Protein AF-A0A0I9W3D5-F1 (afdb_monomer_lite)

Sequence (114 aa):
MNGKLRLTAVLLGLVAPLLTSAGTLPLCAEDAAQKSAVESLLFEAVMLQELGDPPIEATCTFYANRAAFLASALKANRGDRWLAVNQFLNGHAVPNDPKTRRVRTFYESKTSDQ

Foldseek 3Di:
DDDDDDDDDPPPPPPDPPPDPQQADDPLLQVLLVVLVHDSLLSSLLQCLVQPRSGDDDDSVVSNVLNNQLSVLCVVVVNPSLQSSCCSVPVHHDPPDVSSVSSVVSSVVVVVVD

pLDDT: mean 84.47, std 19.33, range [38.66, 98.44]

Structure (mmCIF, N/CA/C/O backbone):
data_AF-A0A0I9W3D5-F1
#
_entry.id   AF-A0A0I9W3D5-F1
#
loop_
_atom_site.group_PDB
_atom_site.id
_atom_site.type_symbol
_atom_site.label_atom_id
_atom_site.label_alt_id
_atom_site.label_comp_id
_atom_site.label_asym_id
_atom_site.label_entity_id
_atom_site.label_seq_id
_atom_site.pdbx_PDB_ins_code
_atom_site.Cartn_x
_atom_site.Cartn_y
_atom_site.Cartn_z
_atom_site.occupancy
_atom_site.B_iso_or_equiv
_atom_site.auth_seq_id
_atom_site.auth_comp_id
_atom_site.auth_asym_id
_atom_site.auth_atom_id
_atom_site.pdbx_PDB_model_num
ATOM 1 N N . MET A 1 1 ? 16.421 -19.471 -58.556 1.00 39.56 1 MET A N 1
ATOM 2 C CA . MET A 1 1 ? 17.059 -18.190 -58.185 1.00 39.56 1 MET A CA 1
ATOM 3 C C . MET A 1 1 ? 15.968 -17.202 -57.810 1.00 39.56 1 MET A C 1
ATOM 5 O O . MET A 1 1 ? 15.019 -17.104 -58.571 1.00 39.56 1 MET A O 1
ATOM 9 N N . ASN A 1 2 ? 16.157 -16.498 -56.685 1.00 38.66 2 ASN A N 1
ATOM 10 C CA . ASN A 1 2 ? 15.487 -15.249 -56.269 1.00 38.66 2 ASN A CA 1
ATOM 11 C C . ASN A 1 2 ? 13.993 -15.366 -55.894 1.00 38.66 2 ASN A C 1
ATOM 13 O O . ASN A 1 2 ? 13.195 -15.868 -56.663 1.00 38.66 2 ASN A O 1
ATOM 17 N N . GLY A 1 3 ? 13.504 -14.915 -54.744 1.00 40.22 3 GLY A N 1
ATOM 18 C CA . GLY A 1 3 ? 14.103 -14.203 -53.622 1.00 40.22 3 GLY A CA 1
ATOM 19 C C . GLY A 1 3 ? 13.005 -14.012 -52.567 1.00 40.22 3 GLY A C 1
ATOM 20 O O . GLY A 1 3 ? 11.861 -13.716 -52.898 1.00 40.22 3 GLY A O 1
ATOM 21 N N . LYS A 1 4 ? 13.336 -14.260 -51.299 1.00 49.84 4 LYS A N 1
ATOM 22 C CA . LYS A 1 4 ? 12.441 -14.086 -50.148 1.00 49.84 4 LYS A CA 1
ATOM 23 C C . LYS A 1 4 ? 12.318 -12.588 -49.844 1.00 49.84 4 LYS A C 1
ATOM 25 O O . LYS A 1 4 ? 13.337 -11.977 -49.542 1.00 49.84 4 LYS A O 1
ATOM 30 N N . LEU A 1 5 ? 11.109 -12.023 -49.828 1.00 45.59 5 LEU A N 1
ATOM 31 C CA . LEU A 1 5 ? 10.845 -10.766 -49.117 1.00 45.59 5 LEU A CA 1
ATOM 32 C C . LEU A 1 5 ? 10.120 -11.088 -47.811 1.00 45.59 5 LEU A C 1
ATOM 34 O O . LEU A 1 5 ? 8.966 -11.508 -47.807 1.00 45.59 5 LEU A O 1
ATOM 38 N N . ARG A 1 6 ? 10.826 -10.913 -46.694 1.00 52.97 6 ARG A N 1
ATOM 39 C CA . ARG A 1 6 ? 10.223 -10.845 -45.364 1.00 52.97 6 ARG A CA 1
ATOM 40 C C . ARG A 1 6 ? 9.885 -9.383 -45.093 1.00 52.97 6 ARG A C 1
ATOM 42 O O . ARG A 1 6 ? 10.792 -8.565 -44.993 1.00 52.97 6 ARG A O 1
ATOM 49 N N . LEU A 1 7 ? 8.598 -9.066 -44.974 1.00 49.53 7 LEU A N 1
ATOM 50 C CA . LEU A 1 7 ? 8.144 -7.804 -44.395 1.00 49.53 7 LEU A CA 1
ATOM 51 C C . LEU A 1 7 ? 8.199 -7.941 -42.869 1.00 49.53 7 LEU A C 1
ATOM 53 O O . LEU A 1 7 ? 7.314 -8.526 -42.253 1.00 49.53 7 LEU A O 1
ATOM 57 N N . THR A 1 8 ? 9.259 -7.433 -42.252 1.00 57.50 8 THR A N 1
ATOM 58 C CA . THR A 1 8 ? 9.274 -7.143 -40.815 1.00 57.50 8 THR A CA 1
ATOM 59 C C . THR A 1 8 ? 8.665 -5.764 -40.607 1.00 57.50 8 THR A C 1
ATOM 61 O O . THR A 1 8 ? 9.328 -4.751 -40.819 1.00 57.50 8 THR A O 1
ATOM 64 N N . ALA A 1 9 ? 7.391 -5.725 -40.219 1.00 58.03 9 ALA A N 1
ATOM 65 C CA . ALA A 1 9 ? 6.762 -4.520 -39.701 1.00 58.03 9 ALA A CA 1
ATOM 66 C C . ALA A 1 9 ? 7.345 -4.232 -38.310 1.00 58.03 9 ALA A C 1
ATOM 68 O O . ALA A 1 9 ? 7.086 -4.960 -37.353 1.00 58.03 9 ALA A O 1
ATOM 69 N N . VAL A 1 10 ? 8.173 -3.194 -38.207 1.00 52.72 10 VAL A N 1
ATOM 70 C CA . VAL A 1 10 ? 8.632 -2.664 -36.921 1.00 52.72 10 VAL A CA 1
ATOM 71 C C . VAL A 1 10 ? 7.495 -1.813 -36.360 1.00 52.72 10 VAL A C 1
ATOM 73 O O . VAL A 1 10 ? 7.276 -0.686 -36.797 1.00 52.72 10 VAL A O 1
ATOM 76 N N . LEU A 1 11 ? 6.744 -2.374 -35.412 1.00 52.50 11 LEU A N 1
ATOM 77 C CA . LEU A 1 11 ? 5.858 -1.615 -34.533 1.00 52.50 11 LEU A CA 1
ATOM 78 C C . LEU A 1 11 ? 6.737 -0.727 -33.644 1.00 52.50 11 LEU A C 1
ATOM 80 O O . LEU A 1 11 ? 7.240 -1.159 -32.609 1.00 52.50 11 LEU A O 1
ATOM 84 N N . LEU A 1 12 ? 6.950 0.515 -34.080 1.00 49.25 12 LEU A N 1
ATOM 85 C CA . LEU A 1 12 ? 7.452 1.594 -33.236 1.00 49.25 12 LEU A CA 1
ATOM 86 C C . LEU A 1 12 ? 6.381 1.900 -32.185 1.00 49.25 12 LEU A C 1
ATOM 88 O O . LEU A 1 12 ? 5.503 2.737 -32.382 1.00 49.25 12 LEU A O 1
ATOM 92 N N . GLY A 1 13 ? 6.439 1.167 -31.073 1.00 48.56 13 GLY A N 1
ATOM 93 C CA . GLY A 1 13 ? 5.751 1.514 -29.841 1.00 48.56 13 GLY A CA 1
ATOM 94 C C . GLY A 1 13 ? 6.337 2.812 -29.300 1.00 48.56 13 GLY A C 1
ATOM 95 O O . GLY A 1 13 ? 7.285 2.793 -28.521 1.00 48.56 13 GLY A O 1
ATOM 96 N N . LEU A 1 14 ? 5.786 3.942 -29.740 1.00 47.75 14 LEU A N 1
ATOM 97 C CA . LEU A 1 14 ? 5.936 5.219 -29.056 1.00 47.75 14 LEU A CA 1
ATOM 98 C C . LEU A 1 14 ? 5.202 5.102 -27.718 1.00 47.75 14 LEU A C 1
ATOM 100 O O . LEU A 1 14 ? 4.011 5.381 -27.604 1.00 47.75 14 LEU A O 1
ATOM 104 N N . VAL A 1 15 ? 5.932 4.638 -26.708 1.00 54.75 15 VAL A N 1
ATOM 105 C CA . VAL A 1 15 ? 5.615 4.890 -25.306 1.00 54.75 15 VAL A CA 1
ATOM 106 C C . VAL A 1 15 ? 5.668 6.402 -25.111 1.00 54.75 15 VAL A C 1
ATOM 108 O O . VAL A 1 15 ? 6.736 6.992 -24.969 1.00 54.75 15 VAL A O 1
ATOM 111 N N . ALA A 1 16 ? 4.509 7.050 -25.208 1.00 54.88 16 ALA A N 1
ATOM 112 C CA . ALA A 1 16 ? 4.380 8.440 -24.816 1.00 54.88 16 ALA A CA 1
ATOM 113 C C . ALA A 1 16 ? 4.809 8.550 -23.343 1.00 54.88 16 ALA A C 1
ATOM 115 O O . ALA A 1 16 ? 4.313 7.769 -22.522 1.00 54.88 16 ALA A O 1
ATOM 116 N N . PRO A 1 17 ? 5.706 9.480 -22.979 1.00 45.19 17 PRO A N 1
ATOM 117 C CA . PRO A 1 17 ? 5.949 9.766 -21.582 1.00 45.19 17 PRO A CA 1
ATOM 118 C C . PRO A 1 17 ? 4.687 10.458 -21.074 1.00 45.19 17 PRO A C 1
ATOM 120 O O . PRO A 1 17 ? 4.452 11.639 -21.333 1.00 45.19 17 PRO A O 1
ATOM 123 N N . LEU A 1 18 ? 3.822 9.695 -20.407 1.00 52.59 18 LEU A N 1
ATOM 124 C CA . LEU A 1 18 ? 2.785 10.266 -19.565 1.00 52.59 18 LEU A CA 1
ATOM 125 C C . LEU A 1 18 ? 3.519 10.987 -18.436 1.00 52.59 18 LEU A C 1
ATOM 127 O O . LEU A 1 18 ? 3.890 10.384 -17.433 1.00 52.59 18 LEU A O 1
ATOM 131 N N . LEU A 1 19 ? 3.751 12.283 -18.636 1.00 46.00 19 LEU A N 1
ATOM 132 C CA . LEU A 1 19 ? 3.993 13.238 -17.566 1.00 46.00 19 LEU A CA 1
ATOM 133 C C . LEU A 1 19 ? 2.726 13.252 -16.703 1.00 46.00 19 LEU A C 1
ATOM 135 O O . LEU A 1 19 ? 1.851 14.101 -16.868 1.00 46.00 19 LEU A O 1
ATOM 139 N N . THR A 1 20 ? 2.585 12.243 -15.843 1.00 46.31 20 THR A N 1
ATOM 140 C CA . THR A 1 20 ? 1.611 12.276 -14.761 1.00 46.31 20 THR A CA 1
ATOM 141 C C . THR A 1 20 ? 2.016 13.420 -13.845 1.00 46.31 20 THR A C 1
ATOM 143 O O . THR A 1 20 ? 3.195 13.592 -13.522 1.00 46.31 20 THR A O 1
ATOM 146 N N . SER A 1 21 ? 1.044 14.267 -13.514 1.00 40.75 21 SER A N 1
ATOM 147 C CA . SER A 1 21 ? 1.236 15.349 -12.561 1.00 40.75 21 SER A CA 1
ATOM 148 C C . SER A 1 21 ? 1.888 14.778 -11.301 1.00 40.75 21 SER A C 1
ATOM 150 O O . SER A 1 21 ? 1.562 13.663 -10.893 1.00 40.75 21 SER A O 1
ATOM 152 N N . ALA A 1 22 ? 2.831 15.513 -10.715 1.00 46.59 22 ALA A N 1
ATOM 153 C CA . ALA A 1 22 ? 3.741 15.045 -9.668 1.00 46.59 22 ALA A CA 1
ATOM 154 C C . ALA A 1 22 ? 3.075 14.664 -8.323 1.00 46.59 22 ALA A C 1
ATOM 156 O O . ALA A 1 22 ? 3.734 14.678 -7.293 1.00 46.59 22 ALA A O 1
ATOM 157 N N . GLY A 1 23 ? 1.787 14.328 -8.310 1.00 57.16 23 GLY A N 1
ATOM 158 C CA . GLY A 1 23 ? 1.061 13.875 -7.130 1.00 57.16 23 GLY A CA 1
ATOM 159 C C . GLY A 1 23 ? 0.038 12.774 -7.388 1.00 57.16 23 GLY A C 1
ATOM 160 O O . GLY A 1 23 ? -0.693 12.473 -6.459 1.00 57.16 23 GLY A O 1
ATOM 1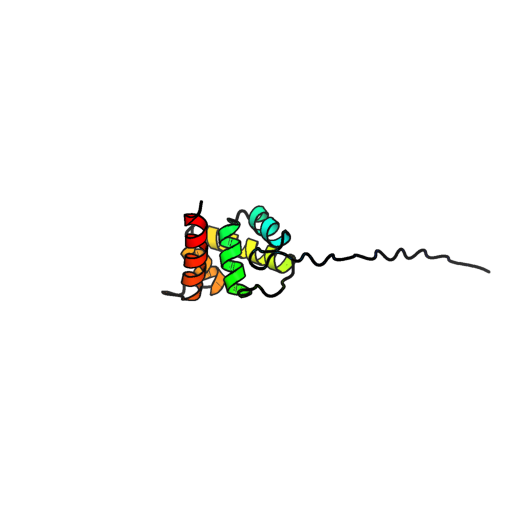61 N N . THR A 1 24 ? -0.033 12.195 -8.594 1.00 72.00 24 THR A N 1
ATOM 162 C CA . THR A 1 24 ? -0.992 11.129 -8.936 1.00 72.00 24 THR A CA 1
ATOM 163 C C . THR A 1 24 ? -0.286 9.940 -9.580 1.00 72.00 24 THR A C 1
ATOM 165 O O . THR A 1 24 ? 0.561 10.104 -10.466 1.00 72.00 24 THR A O 1
ATOM 168 N N . LEU A 1 25 ? -0.627 8.727 -9.143 1.00 84.44 25 LEU A N 1
ATOM 169 C CA . LEU A 1 25 ? -0.113 7.494 -9.744 1.00 84.44 25 LEU A CA 1
ATOM 170 C C . LEU A 1 25 ? -0.501 7.377 -11.235 1.00 84.44 25 LEU A C 1
ATOM 172 O O . LEU A 1 25 ? -1.490 7.964 -11.665 1.00 84.44 25 LEU A O 1
ATOM 176 N N . PRO A 1 26 ? 0.249 6.613 -12.054 1.00 91.44 26 PRO A N 1
ATOM 177 C CA . PRO A 1 26 ? -0.133 6.377 -13.445 1.00 91.44 26 PRO A CA 1
ATOM 178 C C . PRO A 1 26 ? -1.446 5.582 -13.549 1.00 91.44 26 PRO A C 1
ATOM 180 O O . PRO A 1 26 ? -1.745 4.759 -12.686 1.00 91.44 26 PRO A O 1
ATOM 183 N N . LEU A 1 27 ? -2.169 5.723 -14.669 1.00 92.38 27 LEU A N 1
ATOM 184 C CA . LEU A 1 27 ? -3.455 5.043 -14.925 1.00 92.38 27 LEU A CA 1
ATOM 185 C C . LEU A 1 27 ? -3.427 3.529 -14.667 1.00 92.38 27 LEU A C 1
ATOM 187 O O . LEU A 1 27 ? -4.387 2.963 -14.158 1.00 92.38 27 LEU A O 1
ATOM 191 N N . CYS A 1 28 ? -2.320 2.846 -14.977 1.00 94.31 28 CYS A N 1
ATOM 192 C CA . CYS A 1 28 ? -2.255 1.405 -14.737 1.00 94.31 28 CYS A CA 1
ATOM 193 C C . CYS A 1 28 ? -2.217 1.026 -13.246 1.00 94.31 28 CYS A C 1
ATOM 195 O O . CYS A 1 28 ? -2.544 -0.110 -12.902 1.00 94.31 28 CYS A O 1
ATOM 197 N N . ALA A 1 29 ? -1.850 1.955 -12.361 1.00 95.38 29 ALA A N 1
ATOM 198 C CA . ALA A 1 29 ? -1.967 1.780 -10.921 1.00 95.38 29 ALA A CA 1
ATOM 199 C C . ALA A 1 29 ? -3.415 1.948 -10.440 1.00 95.38 29 ALA A C 1
AT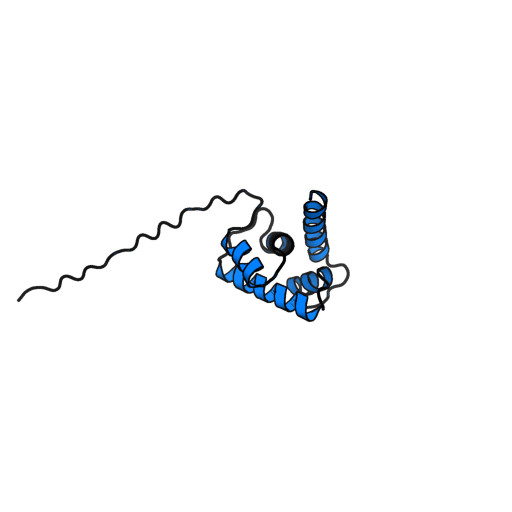OM 201 O O . ALA A 1 29 ? -3.870 1.164 -9.608 1.00 95.38 29 ALA A O 1
ATOM 202 N N . GLU A 1 30 ? -4.153 2.909 -11.001 1.00 94.12 30 GLU A N 1
ATOM 203 C CA . GLU A 1 30 ? -5.589 3.082 -10.742 1.00 94.12 30 GLU A CA 1
ATOM 204 C C . GLU A 1 30 ? -6.376 1.844 -11.193 1.00 94.12 30 GLU A C 1
ATOM 206 O O . GLU A 1 30 ? -7.124 1.257 -10.409 1.00 94.12 30 GLU A O 1
ATOM 211 N N . ASP A 1 31 ? -6.113 1.366 -12.414 1.00 97.06 31 ASP A N 1
ATOM 212 C CA . ASP A 1 31 ? -6.681 0.123 -12.944 1.00 97.06 31 ASP A CA 1
ATOM 213 C C . ASP A 1 31 ? -6.374 -1.077 -12.042 1.00 97.06 31 ASP A C 1
ATOM 215 O O . ASP A 1 31 ? -7.218 -1.954 -11.848 1.00 97.06 31 ASP A O 1
ATOM 219 N N . ALA A 1 32 ? -5.147 -1.159 -11.517 1.00 97.94 32 ALA A N 1
ATOM 220 C CA . ALA A 1 32 ? -4.731 -2.241 -10.633 1.00 97.94 32 ALA A CA 1
ATOM 221 C C . ALA A 1 32 ? -5.501 -2.217 -9.306 1.00 97.94 32 ALA A C 1
ATOM 223 O O . ALA A 1 32 ? -5.969 -3.273 -8.863 1.00 97.94 32 ALA A O 1
ATOM 224 N N . ALA A 1 33 ? -5.665 -1.036 -8.701 1.00 97.75 33 ALA A N 1
ATOM 225 C CA . ALA A 1 33 ? -6.463 -0.854 -7.492 1.00 97.75 33 ALA A CA 1
ATOM 226 C C . ALA A 1 33 ? -7.916 -1.280 -7.734 1.00 97.75 33 ALA A C 1
ATOM 228 O O . ALA A 1 33 ? -8.431 -2.143 -7.021 1.00 97.75 33 ALA A O 1
ATOM 229 N N . GLN A 1 34 ? -8.533 -0.775 -8.808 1.00 97.50 34 GLN A N 1
ATOM 230 C CA . GLN A 1 34 ? -9.915 -1.091 -9.162 1.00 97.50 34 GLN A CA 1
ATOM 231 C C . GLN A 1 34 ? -10.119 -2.591 -9.417 1.00 97.50 34 GLN A C 1
ATOM 233 O O . GLN A 1 34 ? -11.023 -3.197 -8.840 1.00 97.50 34 GLN A O 1
ATOM 238 N N . LYS A 1 35 ? -9.264 -3.221 -10.236 1.00 98.06 35 LYS A N 1
ATOM 239 C CA . LYS A 1 35 ? -9.336 -4.666 -10.536 1.00 98.06 35 LYS A CA 1
ATOM 240 C C . LYS A 1 35 ? -9.149 -5.537 -9.296 1.00 98.06 35 LYS A C 1
ATOM 242 O O . LYS A 1 35 ? -9.687 -6.640 -9.245 1.00 98.06 35 LYS A O 1
ATOM 247 N N . SER A 1 36 ? -8.405 -5.044 -8.308 1.00 98.19 36 SER A N 1
ATOM 248 C CA . SER A 1 36 ? -8.169 -5.738 -7.038 1.00 98.19 36 SER A CA 1
ATOM 249 C C . SER A 1 36 ? -9.192 -5.377 -5.954 1.00 98.19 36 SER A C 1
ATOM 251 O O . SER A 1 36 ? -9.054 -5.846 -4.827 1.00 98.19 36 SER A O 1
ATOM 253 N N . ALA A 1 37 ? -10.204 -4.560 -6.276 1.00 96.81 37 ALA A N 1
ATOM 254 C CA . ALA A 1 37 ? -11.188 -4.025 -5.333 1.00 96.81 37 ALA A CA 1
ATOM 255 C C . ALA A 1 37 ? -10.550 -3.314 -4.118 1.00 96.81 37 ALA A C 1
ATOM 257 O O . ALA A 1 37 ? -11.032 -3.424 -2.990 1.00 96.81 37 ALA A O 1
ATOM 258 N N . VAL A 1 38 ? -9.452 -2.594 -4.351 1.00 97.56 38 VAL A N 1
ATOM 259 C CA . VAL A 1 38 ? -8.779 -1.742 -3.365 1.00 97.56 38 VAL A CA 1
ATOM 260 C C . VAL A 1 38 ? -9.189 -0.293 -3.608 1.00 97.56 38 VAL A C 1
ATOM 262 O O . VAL A 1 38 ? -9.241 0.156 -4.750 1.00 97.56 38 VAL A O 1
ATOM 265 N N . GLU A 1 39 ? -9.456 0.453 -2.537 1.00 95.88 39 GLU A N 1
ATOM 266 C CA . GLU A 1 39 ? -9.729 1.892 -2.612 1.00 95.88 39 GLU A CA 1
ATOM 267 C C . GLU A 1 39 ? -8.547 2.626 -3.263 1.00 95.88 39 GLU A C 1
ATOM 269 O O . GLU A 1 39 ? -7.421 2.550 -2.764 1.00 95.88 39 GLU A O 1
ATOM 274 N N . SER A 1 40 ? -8.797 3.359 -4.354 1.00 94.38 40 SER A N 1
ATOM 275 C CA . SER A 1 40 ? -7.740 4.024 -5.129 1.00 94.38 40 SER A CA 1
ATOM 276 C C . SER A 1 40 ? -6.887 4.954 -4.269 1.00 94.38 40 SER A C 1
ATOM 278 O O . SER A 1 40 ? -5.664 4.895 -4.340 1.00 94.38 40 SER A O 1
ATOM 280 N N . LEU A 1 41 ? -7.518 5.731 -3.382 1.00 94.69 41 LEU A N 1
ATOM 281 C CA . LEU A 1 41 ? -6.813 6.648 -2.486 1.00 94.69 41 LEU A CA 1
ATOM 282 C C . LEU A 1 41 ? -5.934 5.918 -1.456 1.00 94.69 41 LEU A C 1
ATOM 284 O O . LEU A 1 41 ? -4.844 6.377 -1.119 1.00 94.69 41 LEU A O 1
ATOM 288 N N . LEU A 1 42 ? -6.378 4.758 -0.957 1.00 96.81 42 LEU A N 1
ATOM 289 C CA . LEU A 1 42 ? -5.561 3.943 -0.055 1.00 96.81 42 LEU A CA 1
ATOM 290 C C . LEU A 1 42 ? -4.360 3.371 -0.808 1.00 96.81 42 LEU A C 1
ATOM 292 O O . LEU A 1 42 ? -3.247 3.375 -0.285 1.00 96.81 42 LEU A O 1
ATOM 296 N N . PHE A 1 43 ? -4.580 2.895 -2.034 1.00 96.94 43 PHE A N 1
ATOM 297 C CA . PHE A 1 43 ? -3.505 2.372 -2.864 1.00 96.94 43 PHE A CA 1
ATOM 298 C C . PHE A 1 43 ? -2.476 3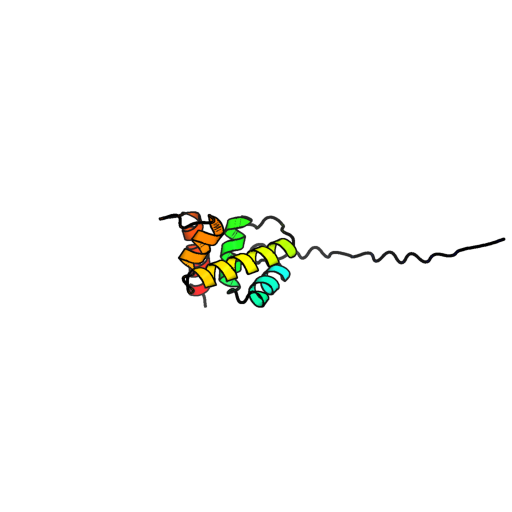.455 -3.203 1.00 96.94 43 PHE A C 1
ATOM 300 O O . PHE A 1 43 ? -1.278 3.217 -3.067 1.00 96.94 43 PHE A O 1
ATOM 307 N N . GLU A 1 44 ? -2.930 4.661 -3.539 1.00 94.75 44 GLU A N 1
ATOM 308 C CA . GLU A 1 44 ? -2.083 5.835 -3.744 1.00 94.75 44 GLU A CA 1
ATOM 309 C C . GLU A 1 44 ? -1.211 6.151 -2.527 1.00 94.75 44 GLU A C 1
ATOM 311 O O . GLU A 1 44 ? 0.015 6.198 -2.644 1.00 94.75 44 GLU A O 1
ATOM 316 N N . ALA A 1 45 ? -1.820 6.266 -1.344 1.00 95.50 45 ALA A N 1
ATOM 317 C CA . ALA A 1 45 ? -1.106 6.534 -0.099 1.00 95.50 45 ALA A CA 1
ATOM 318 C C . ALA A 1 45 ? -0.006 5.492 0.179 1.00 95.50 45 ALA A C 1
ATOM 320 O O . ALA A 1 45 ? 1.101 5.822 0.614 1.00 95.50 45 ALA A O 1
ATOM 321 N N . VAL A 1 46 ? -0.305 4.218 -0.084 1.00 96.88 46 VAL A N 1
ATOM 322 C CA . VAL A 1 46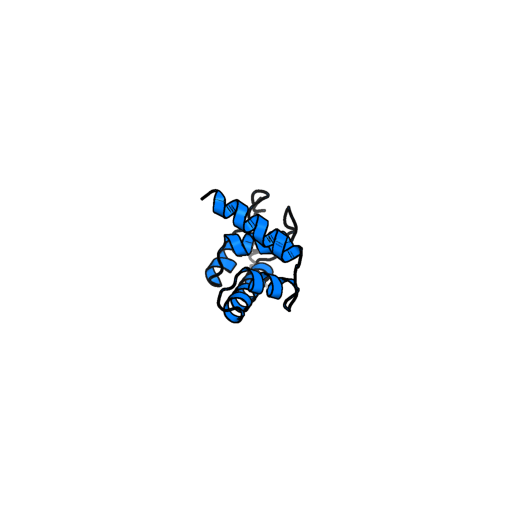 ? 0.637 3.111 0.093 1.00 96.88 46 VAL A CA 1
ATOM 323 C C . VAL A 1 46 ? 1.775 3.178 -0.928 1.00 96.88 46 VAL A C 1
ATOM 325 O O . VAL A 1 46 ? 2.934 3.018 -0.549 1.00 96.88 46 VAL A O 1
ATOM 328 N N . MET A 1 47 ? 1.482 3.445 -2.201 1.00 96.44 47 MET A N 1
ATOM 329 C CA . MET A 1 47 ? 2.512 3.540 -3.239 1.00 96.44 47 MET A CA 1
ATOM 330 C C . MET A 1 47 ? 3.427 4.745 -3.042 1.00 96.44 47 MET A C 1
ATOM 332 O O . MET A 1 47 ? 4.626 4.600 -3.245 1.00 96.44 47 MET A O 1
ATOM 336 N N . LEU A 1 48 ? 2.920 5.884 -2.568 1.00 93.75 48 LEU A N 1
ATOM 337 C CA . LEU A 1 48 ? 3.766 7.021 -2.182 1.00 93.75 48 LEU A CA 1
ATOM 338 C C . LEU A 1 48 ? 4.732 6.649 -1.048 1.00 93.75 48 LEU A C 1
ATOM 340 O O . LEU A 1 48 ? 5.900 7.028 -1.059 1.00 93.75 48 LEU A O 1
ATOM 344 N N . GLN A 1 49 ? 4.293 5.838 -0.082 1.00 95.31 49 GLN A N 1
ATOM 345 C CA . GLN A 1 49 ? 5.190 5.347 0.967 1.00 95.31 49 GLN A CA 1
ATOM 346 C C . GLN A 1 49 ? 6.249 4.363 0.435 1.00 95.31 49 GLN A C 1
ATOM 348 O O . GLN A 1 49 ? 7.349 4.310 0.989 1.00 95.31 49 GLN A O 1
ATOM 353 N N . GLU A 1 50 ? 5.946 3.567 -0.589 1.00 94.81 50 GLU A N 1
ATOM 354 C CA . GLU A 1 50 ? 6.897 2.593 -1.144 1.00 94.81 50 GLU A CA 1
ATOM 355 C C . GLU A 1 50 ? 7.852 3.174 -2.183 1.00 94.81 50 GLU A C 1
ATOM 357 O O . GLU A 1 50 ? 9.017 2.784 -2.226 1.00 94.81 50 GLU A O 1
ATOM 362 N N . LEU A 1 51 ? 7.357 4.088 -3.013 1.00 94.19 51 LEU A N 1
ATOM 363 C CA . LEU A 1 51 ? 8.076 4.665 -4.145 1.00 94.19 51 LEU A CA 1
ATOM 364 C C . LEU A 1 51 ? 8.673 6.040 -3.821 1.00 94.19 51 LEU A C 1
ATOM 366 O O . LEU A 1 51 ? 9.508 6.525 -4.578 1.00 94.19 51 LEU A O 1
ATOM 370 N N . GLY A 1 52 ? 8.284 6.649 -2.700 1.00 88.62 52 GLY A N 1
ATOM 371 C CA . GLY A 1 52 ? 8.679 8.002 -2.322 1.00 88.62 52 GLY A CA 1
ATOM 372 C C . GLY A 1 52 ? 7.717 9.074 -2.835 1.00 88.62 52 GLY A C 1
ATOM 373 O O . GLY A 1 52 ? 6.726 8.787 -3.505 1.00 88.62 52 GLY A O 1
ATOM 374 N N . ASP A 1 53 ? 8.035 10.320 -2.488 1.00 79.19 53 ASP A N 1
ATOM 375 C CA . ASP A 1 53 ? 7.335 11.526 -2.933 1.00 79.19 53 ASP A CA 1
ATOM 376 C C . ASP A 1 53 ? 8.380 12.540 -3.461 1.00 79.19 53 ASP A C 1
ATOM 378 O O . ASP A 1 53 ? 9.164 13.065 -2.660 1.00 79.19 53 ASP A O 1
ATOM 382 N N . PRO A 1 54 ? 8.477 12.759 -4.790 1.00 79.19 54 PRO A N 1
ATOM 383 C CA . PRO A 1 54 ? 7.649 12.143 -5.831 1.00 79.19 54 PRO A CA 1
ATOM 384 C C . PRO A 1 54 ? 7.949 10.637 -6.011 1.00 79.19 54 PRO A C 1
ATOM 386 O O . PRO A 1 54 ? 9.074 10.205 -5.738 1.00 79.19 54 PRO A O 1
ATOM 389 N N . PRO A 1 55 ? 6.984 9.830 -6.496 1.00 83.44 55 PRO A N 1
ATOM 390 C CA . PRO A 1 55 ? 7.191 8.402 -6.737 1.00 83.44 55 PRO A CA 1
ATOM 391 C C . PRO A 1 55 ? 8.313 8.129 -7.743 1.00 83.44 55 PRO A C 1
ATOM 393 O O . PRO A 1 55 ? 8.319 8.695 -8.837 1.00 83.44 55 PRO A O 1
ATOM 396 N N . ILE A 1 56 ? 9.211 7.191 -7.427 1.00 87.12 56 ILE A N 1
ATOM 397 C CA . ILE A 1 56 ? 10.080 6.586 -8.444 1.00 87.12 56 ILE A CA 1
ATOM 398 C C . ILE A 1 56 ? 9.250 5.781 -9.453 1.00 87.12 56 ILE A C 1
ATOM 400 O O . ILE A 1 56 ? 8.206 5.216 -9.116 1.00 87.12 56 ILE A O 1
ATOM 404 N N . GLU A 1 57 ? 9.733 5.698 -10.692 1.00 85.69 57 GLU A N 1
ATOM 405 C CA . GLU A 1 57 ? 9.056 4.942 -11.745 1.00 85.69 57 GLU A CA 1
ATOM 406 C C . GLU A 1 57 ? 8.943 3.449 -11.398 1.00 85.69 57 GLU A C 1
ATOM 408 O O . GLU A 1 57 ? 9.906 2.803 -10.977 1.00 85.69 57 GLU A O 1
ATOM 413 N N . ALA A 1 58 ? 7.758 2.883 -11.633 1.00 92.38 58 ALA A N 1
ATOM 414 C CA . ALA A 1 58 ? 7.476 1.465 -11.467 1.00 92.38 58 ALA A CA 1
ATOM 415 C C . ALA A 1 58 ? 6.663 0.924 -12.652 1.00 92.38 58 ALA A C 1
ATOM 417 O O . ALA A 1 58 ? 5.923 1.644 -13.321 1.00 92.38 58 ALA A O 1
ATOM 418 N N . THR A 1 59 ? 6.798 -0.375 -12.927 1.00 95.88 59 THR A N 1
ATOM 419 C CA . THR A 1 59 ? 6.085 -1.023 -14.040 1.00 95.88 59 THR A CA 1
ATOM 420 C C . THR A 1 59 ? 4.612 -1.273 -13.703 1.00 95.88 59 THR A C 1
ATOM 422 O O . THR A 1 59 ? 4.246 -1.454 -12.545 1.00 95.88 59 THR A O 1
ATOM 425 N N . CYS A 1 60 ? 3.744 -1.405 -14.709 1.00 95.50 60 CYS A N 1
ATOM 426 C CA . CYS A 1 60 ? 2.343 -1.773 -14.462 1.00 95.50 60 CYS A CA 1
ATOM 427 C C . CYS A 1 60 ? 2.190 -3.150 -13.789 1.00 95.50 60 CYS A C 1
ATOM 429 O O . CYS A 1 60 ? 1.290 -3.346 -12.975 1.00 95.50 60 CYS A O 1
ATOM 431 N N . THR A 1 61 ? 3.112 -4.083 -14.053 1.00 97.81 61 THR A N 1
ATOM 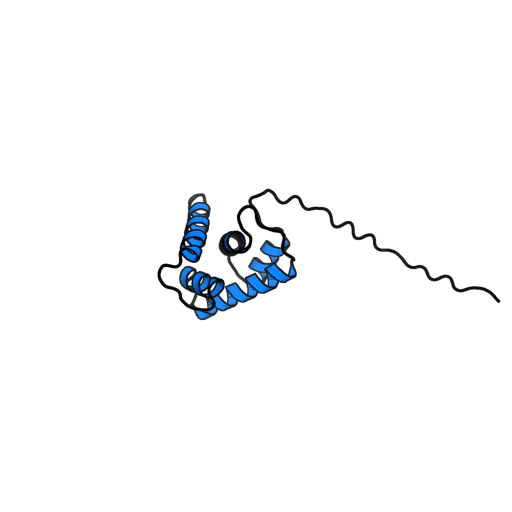432 C CA . THR A 1 61 ? 3.176 -5.370 -13.343 1.00 97.81 61 THR A CA 1
ATOM 433 C C . THR A 1 61 ? 3.466 -5.184 -11.854 1.00 97.81 61 THR A C 1
ATOM 435 O O . THR A 1 61 ? 2.896 -5.898 -11.031 1.00 97.81 61 THR A O 1
ATOM 438 N N . PHE A 1 62 ? 4.312 -4.215 -11.487 1.00 97.44 62 PHE A N 1
ATOM 439 C CA . PHE A 1 62 ? 4.542 -3.874 -10.084 1.00 97.44 62 PHE A CA 1
ATOM 440 C C . PHE A 1 62 ? 3.233 -3.442 -9.418 1.00 97.44 62 PHE A C 1
ATOM 442 O O . PHE A 1 62 ? 2.829 -4.068 -8.440 1.00 97.44 62 PHE A O 1
ATOM 449 N N . TYR A 1 63 ? 2.519 -2.464 -9.983 1.00 97.62 63 TYR A N 1
ATOM 450 C CA . TYR A 1 63 ? 1.257 -1.997 -9.403 1.00 97.62 63 TYR A CA 1
ATOM 451 C C . TYR A 1 63 ? 0.201 -3.103 -9.303 1.00 97.62 63 TYR A C 1
ATOM 453 O O . TYR A 1 63 ? -0.427 -3.243 -8.257 1.00 97.62 63 TYR A O 1
ATOM 461 N N . ALA A 1 64 ? 0.054 -3.943 -10.333 1.00 98.31 64 ALA A N 1
ATOM 462 C CA . ALA A 1 64 ? -0.860 -5.087 -10.303 1.00 98.31 64 ALA A CA 1
ATOM 463 C C . ALA A 1 64 ? -0.552 -6.044 -9.138 1.00 98.31 64 ALA A C 1
ATOM 465 O O . ALA A 1 64 ? -1.448 -6.415 -8.378 1.00 98.31 64 ALA A O 1
ATOM 466 N N . ASN A 1 65 ? 0.724 -6.393 -8.952 1.00 98.31 65 ASN A N 1
ATOM 467 C CA . ASN A 1 65 ? 1.151 -7.274 -7.867 1.00 98.31 65 ASN A CA 1
ATOM 468 C C . ASN A 1 65 ? 0.934 -6.635 -6.490 1.00 98.31 65 ASN A C 1
ATOM 470 O O . ASN A 1 65 ? 0.460 -7.302 -5.569 1.00 98.31 65 ASN A O 1
ATOM 474 N N . ARG A 1 66 ? 1.261 -5.345 -6.334 1.00 98.06 66 ARG A N 1
ATOM 475 C CA . ARG A 1 66 ? 1.064 -4.630 -5.065 1.00 98.06 66 ARG A CA 1
ATOM 476 C C . ARG A 1 66 ? -0.422 -4.480 -4.730 1.00 98.06 66 ARG A C 1
ATOM 478 O O . ARG A 1 66 ? -0.792 -4.714 -3.584 1.00 98.06 66 ARG A O 1
ATOM 485 N N . ALA A 1 67 ? -1.281 -4.172 -5.701 1.00 98.44 67 ALA A N 1
ATOM 486 C CA . ALA A 1 67 ? -2.724 -4.074 -5.480 1.00 98.44 67 ALA A CA 1
ATOM 487 C C . ALA A 1 67 ? -3.320 -5.421 -5.039 1.00 98.44 67 ALA A C 1
ATOM 489 O O . ALA A 1 67 ? -4.046 -5.477 -4.047 1.00 98.44 67 ALA A O 1
ATOM 490 N N . ALA A 1 68 ? -2.933 -6.521 -5.695 1.00 98.38 68 ALA A N 1
ATOM 491 C CA . ALA A 1 68 ? -3.347 -7.866 -5.300 1.00 98.38 68 ALA A CA 1
ATOM 492 C C . ALA A 1 68 ? -2.862 -8.233 -3.885 1.00 98.38 68 ALA A C 1
ATOM 494 O O . ALA A 1 68 ? -3.607 -8.821 -3.095 1.00 98.38 68 ALA A O 1
ATOM 495 N N . PHE A 1 69 ? -1.628 -7.857 -3.534 1.00 98.12 69 PHE A N 1
ATOM 496 C CA . PHE A 1 69 ? -1.082 -8.104 -2.202 1.00 98.12 69 PHE A CA 1
ATOM 497 C C . PHE A 1 69 ? -1.817 -7.300 -1.120 1.00 98.12 69 PHE A C 1
ATOM 499 O O . PHE A 1 69 ? -2.188 -7.861 -0.087 1.00 98.12 69 PHE A O 1
ATOM 506 N N . LEU A 1 70 ? -2.111 -6.020 -1.373 1.00 98.38 70 LEU A N 1
ATOM 507 C CA . LEU A 1 70 ? -2.883 -5.185 -0.451 1.00 98.38 70 LEU A CA 1
ATOM 508 C C . LEU A 1 70 ? -4.323 -5.694 -0.290 1.00 98.38 70 LEU A C 1
ATOM 510 O O . LEU A 1 70 ? -4.811 -5.776 0.835 1.00 98.38 70 LEU A O 1
ATOM 514 N N . ALA A 1 71 ? -4.977 -6.121 -1.374 1.00 98.25 71 ALA A N 1
ATOM 515 C CA . ALA A 1 71 ? -6.299 -6.748 -1.316 1.00 98.25 71 ALA A CA 1
ATOM 516 C C . ALA A 1 71 ? -6.297 -8.012 -0.438 1.00 98.25 71 ALA A C 1
ATOM 518 O O . ALA A 1 71 ? -7.181 -8.206 0.401 1.00 98.25 71 ALA A O 1
ATOM 519 N N . SER A 1 72 ? -5.270 -8.856 -0.579 1.00 97.50 72 SER A N 1
ATOM 520 C CA . SER A 1 72 ? -5.096 -10.037 0.271 1.00 97.50 72 SER A CA 1
ATOM 521 C C . SER A 1 72 ? -4.894 -9.660 1.742 1.00 97.50 72 SER A C 1
ATOM 523 O O . SER A 1 72 ? -5.488 -10.290 2.619 1.00 97.50 72 SER A O 1
ATOM 525 N N . ALA A 1 73 ? -4.096 -8.626 2.028 1.00 97.38 73 ALA A N 1
ATOM 526 C CA . ALA A 1 73 ? -3.887 -8.134 3.388 1.00 97.38 73 ALA A CA 1
ATOM 527 C C . ALA A 1 73 ? -5.185 -7.574 3.997 1.00 97.38 73 ALA A C 1
ATOM 529 O O . ALA A 1 73 ? -5.515 -7.897 5.137 1.00 97.38 73 ALA A O 1
ATOM 530 N N . LEU A 1 74 ? -5.969 -6.807 3.235 1.00 98.00 74 LEU A N 1
ATOM 531 C CA . LEU A 1 74 ? -7.277 -6.299 3.668 1.00 98.00 74 LEU A CA 1
ATOM 532 C C . LEU A 1 74 ? -8.228 -7.445 4.016 1.00 98.00 74 LEU A C 1
ATOM 534 O O . LEU A 1 74 ? -8.853 -7.436 5.077 1.00 98.00 74 LEU A O 1
ATOM 538 N N . LYS A 1 75 ? -8.286 -8.475 3.167 1.00 97.12 75 LYS A N 1
ATOM 539 C CA . LYS A 1 75 ? -9.098 -9.670 3.420 1.00 97.12 75 LYS A CA 1
ATOM 540 C C . LYS A 1 75 ? -8.650 -10.412 4.682 1.00 97.12 75 LYS A C 1
ATOM 542 O O . LYS A 1 75 ? -9.494 -10.772 5.502 1.00 97.12 75 LYS A O 1
ATOM 547 N N . ALA A 1 76 ? -7.345 -10.625 4.857 1.00 95.88 76 ALA A N 1
ATOM 548 C CA . ALA A 1 76 ? -6.790 -11.311 6.027 1.00 95.88 76 ALA A CA 1
ATOM 549 C C . ALA A 1 76 ? -7.090 -10.567 7.340 1.00 95.88 76 ALA A C 1
ATOM 551 O O . ALA A 1 76 ? -7.361 -11.197 8.360 1.00 95.88 76 ALA A O 1
ATOM 552 N N . ASN A 1 77 ? -7.123 -9.235 7.289 1.00 96.50 77 ASN A N 1
ATOM 553 C CA . ASN A 1 77 ? -7.392 -8.370 8.437 1.00 96.50 77 ASN A CA 1
ATOM 554 C C . ASN A 1 77 ? -8.857 -7.920 8.532 1.00 96.50 77 ASN A C 1
ATOM 556 O O . ASN A 1 77 ? -9.160 -6.941 9.208 1.00 96.50 77 ASN A O 1
ATOM 560 N N . ARG A 1 78 ? -9.786 -8.632 7.872 1.00 95.62 78 ARG A N 1
ATOM 561 C CA . ARG A 1 78 ? -11.241 -8.380 7.937 1.00 95.62 78 ARG A CA 1
ATOM 562 C C . ARG A 1 78 ? -11.634 -6.928 7.614 1.00 95.62 78 ARG A C 1
ATOM 564 O O . ARG A 1 78 ? -12.606 -6.416 8.160 1.00 95.62 78 ARG A O 1
ATOM 571 N N . GLY A 1 79 ? -10.881 -6.273 6.735 1.00 89.38 79 GLY A N 1
ATOM 572 C CA . GLY A 1 79 ? -11.110 -4.886 6.335 1.00 89.38 79 GLY A CA 1
ATOM 573 C C . GLY A 1 79 ? -10.510 -3.825 7.263 1.00 89.38 79 GLY A C 1
ATOM 574 O O . GLY A 1 79 ? -10.690 -2.641 6.987 1.00 89.38 79 GLY A O 1
ATOM 575 N N . ASP A 1 80 ? -9.771 -4.192 8.318 1.00 96.31 80 ASP A N 1
ATOM 576 C CA . ASP A 1 80 ? -8.968 -3.215 9.063 1.00 96.31 80 ASP A CA 1
ATOM 577 C C . ASP A 1 80 ? -7.846 -2.689 8.160 1.00 96.31 80 ASP A C 1
ATOM 579 O O . ASP A 1 80 ? -6.831 -3.354 7.927 1.00 96.31 80 ASP A O 1
ATOM 583 N N . A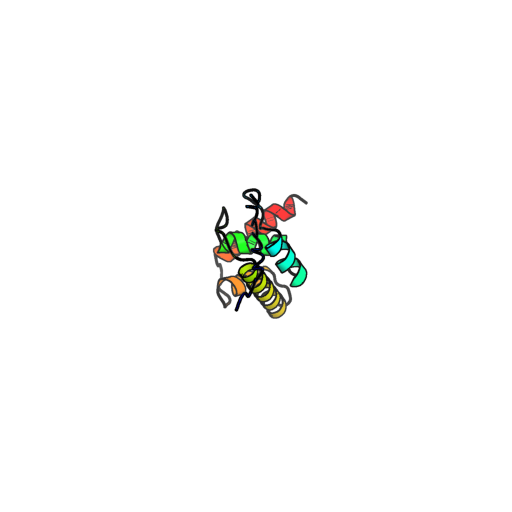RG A 1 81 ? -8.054 -1.477 7.633 1.00 96.88 81 ARG A N 1
ATOM 584 C CA . ARG A 1 81 ? -7.138 -0.820 6.696 1.00 96.88 81 ARG A CA 1
ATOM 585 C C . ARG A 1 81 ? -5.744 -0.659 7.279 1.00 96.88 81 ARG A C 1
ATOM 587 O O . ARG A 1 81 ? -4.764 -0.918 6.588 1.00 96.88 81 ARG A O 1
ATOM 594 N N . TRP A 1 82 ? -5.633 -0.230 8.533 1.00 97.44 82 TRP A N 1
ATOM 595 C CA . TRP A 1 82 ? -4.342 0.145 9.105 1.00 97.44 82 TRP A CA 1
ATOM 596 C C . TRP A 1 82 ? -3.535 -1.076 9.504 1.00 97.44 82 TRP A C 1
ATOM 598 O O . TRP A 1 82 ? -2.327 -1.098 9.275 1.00 97.44 82 TRP A O 1
ATOM 608 N N . LEU A 1 83 ? -4.196 -2.121 10.002 1.00 97.12 83 LEU A N 1
ATOM 609 C CA . LEU A 1 83 ? -3.540 -3.402 10.226 1.00 97.12 83 LEU A CA 1
ATOM 610 C C . LEU A 1 83 ? -3.120 -4.059 8.900 1.00 97.12 83 LEU A C 1
ATOM 612 O O . LEU A 1 83 ? -2.007 -4.574 8.799 1.00 97.12 83 LEU A O 1
ATOM 616 N N . ALA A 1 84 ? -3.955 -3.970 7.858 1.00 97.88 84 ALA A N 1
ATOM 617 C CA . ALA A 1 84 ? -3.626 -4.471 6.525 1.00 97.88 84 ALA A CA 1
ATOM 618 C C . ALA A 1 84 ? -2.439 -3.738 5.887 1.00 97.88 84 ALA A C 1
ATOM 620 O O . ALA A 1 84 ? -1.533 -4.391 5.379 1.00 97.88 84 ALA A O 1
ATOM 621 N N . VAL A 1 85 ? -2.404 -2.403 5.943 1.00 98.31 85 VAL A N 1
ATOM 622 C CA . VAL A 1 85 ? -1.265 -1.596 5.469 1.00 98.31 85 VAL A CA 1
ATOM 623 C C . VAL A 1 85 ? 0.000 -1.941 6.248 1.00 98.31 85 VAL A C 1
ATOM 625 O O . VAL A 1 85 ? 1.063 -2.120 5.659 1.00 98.31 85 VAL A O 1
ATOM 628 N N . ASN A 1 86 ? -0.104 -2.075 7.567 1.00 98.00 86 ASN A N 1
ATOM 629 C CA . ASN A 1 86 ? 1.027 -2.426 8.411 1.00 98.00 86 ASN A CA 1
ATOM 630 C C . ASN A 1 86 ? 1.620 -3.792 8.041 1.00 98.00 86 ASN A C 1
ATOM 632 O O . ASN A 1 86 ? 2.832 -3.905 7.846 1.00 98.00 86 ASN A O 1
ATOM 636 N N . GLN A 1 87 ? 0.761 -4.798 7.857 1.00 96.62 87 GLN A N 1
ATOM 637 C CA . GLN A 1 87 ? 1.176 -6.116 7.391 1.00 96.62 87 GLN A CA 1
ATOM 638 C C . GLN A 1 87 ? 1.702 -6.075 5.952 1.00 96.62 87 GLN A C 1
ATOM 640 O O . GLN A 1 87 ? 2.677 -6.752 5.646 1.00 96.62 87 GLN A O 1
ATOM 645 N N . PHE A 1 88 ? 1.104 -5.280 5.068 1.00 97.31 88 PHE A N 1
ATOM 646 C CA . PHE A 1 88 ? 1.566 -5.107 3.693 1.00 97.31 88 PHE A CA 1
ATOM 647 C C . PHE A 1 88 ? 2.995 -4.542 3.644 1.00 97.31 88 PHE A C 1
ATOM 649 O O . PHE A 1 88 ? 3.840 -5.055 2.915 1.00 97.31 88 PHE A O 1
ATOM 656 N N . LEU A 1 89 ? 3.287 -3.517 4.448 1.00 96.81 89 LEU A N 1
ATOM 657 C CA . LEU A 1 89 ? 4.586 -2.838 4.450 1.00 96.81 89 LEU A CA 1
ATOM 658 C C . LEU A 1 89 ? 5.693 -3.650 5.135 1.00 96.81 89 LEU A C 1
ATOM 660 O O . LEU A 1 89 ? 6.867 -3.475 4.808 1.00 96.81 89 LEU A O 1
ATOM 664 N N . ASN A 1 90 ? 5.339 -4.499 6.104 1.00 95.50 90 ASN A N 1
ATOM 665 C CA . ASN A 1 90 ? 6.312 -5.167 6.975 1.00 95.50 90 ASN A CA 1
ATOM 666 C C . ASN A 1 90 ? 6.284 -6.707 6.885 1.00 95.50 90 ASN A C 1
ATOM 668 O O . ASN A 1 90 ? 7.137 -7.378 7.464 1.00 95.50 90 ASN A O 1
ATOM 672 N N . GLY A 1 91 ? 5.300 -7.296 6.204 1.00 92.81 91 GLY A N 1
ATOM 673 C CA . GLY A 1 91 ? 5.032 -8.741 6.167 1.00 92.81 91 GLY A CA 1
ATOM 674 C C . GLY A 1 91 ? 4.390 -9.309 7.443 1.00 92.81 91 GLY A C 1
ATOM 675 O O . GLY A 1 91 ? 3.877 -10.426 7.431 1.00 92.81 91 GLY A O 1
ATOM 676 N N . HIS A 1 92 ? 4.388 -8.550 8.539 1.00 91.50 92 HIS A N 1
ATOM 677 C CA . HIS A 1 92 ? 3.832 -8.904 9.846 1.00 91.50 92 HIS A CA 1
ATOM 678 C C . HIS A 1 92 ? 3.359 -7.641 10.580 1.00 91.50 92 HIS A C 1
ATOM 680 O O . HIS A 1 92 ? 3.657 -6.527 10.152 1.00 91.50 92 HIS A O 1
ATOM 686 N N . ALA A 1 93 ? 2.628 -7.811 11.685 1.00 90.62 93 ALA A N 1
ATOM 687 C CA . ALA A 1 93 ? 2.174 -6.690 12.498 1.00 90.62 93 ALA A CA 1
ATOM 688 C C . ALA A 1 93 ? 3.337 -6.073 13.299 1.00 90.62 93 ALA A C 1
ATOM 690 O O . ALA A 1 93 ? 3.944 -6.738 14.139 1.00 90.62 93 ALA A O 1
ATOM 691 N N . VAL A 1 94 ? 3.615 -4.793 13.065 1.00 96.25 94 VAL A N 1
ATOM 692 C CA . VAL A 1 94 ? 4.618 -3.980 13.757 1.00 96.25 94 VAL A CA 1
ATOM 693 C C . VAL A 1 94 ? 3.906 -2.869 14.538 1.00 96.25 94 VAL A C 1
ATOM 695 O O . VAL A 1 94 ? 3.380 -1.929 13.929 1.00 96.25 94 VAL A O 1
ATOM 698 N N . PRO A 1 95 ? 3.881 -2.934 15.882 1.00 93.62 95 PRO A N 1
ATOM 699 C CA . PRO A 1 95 ? 3.290 -1.889 16.711 1.00 93.62 95 PRO A CA 1
ATOM 700 C C . PRO A 1 95 ? 3.948 -0.525 16.476 1.00 93.62 95 PRO A C 1
ATOM 702 O O . PRO A 1 95 ? 5.167 -0.427 16.361 1.00 93.62 95 PRO A O 1
ATOM 705 N N . ASN A 1 96 ? 3.144 0.542 16.459 1.00 92.56 96 ASN A N 1
ATOM 706 C CA . ASN A 1 96 ? 3.602 1.930 16.312 1.00 92.56 96 ASN A CA 1
ATOM 707 C C . ASN A 1 96 ? 4.440 2.226 15.053 1.00 92.56 96 ASN A C 1
ATOM 709 O O . ASN A 1 96 ? 5.161 3.226 15.038 1.00 92.56 96 ASN A O 1
ATOM 713 N N . ASP A 1 97 ? 4.312 1.417 13.996 1.00 97.00 97 ASP A N 1
ATOM 714 C CA . ASP A 1 97 ? 5.082 1.578 12.760 1.00 97.00 97 ASP A CA 1
ATOM 715 C C . ASP A 1 97 ? 4.931 2.992 12.157 1.00 97.00 97 ASP A C 1
ATOM 717 O O . ASP A 1 97 ? 3.823 3.407 11.783 1.00 97.00 97 ASP A O 1
ATOM 721 N N . PRO A 1 98 ? 6.035 3.749 12.020 1.00 96.69 98 PRO A N 1
ATOM 722 C CA . PRO A 1 98 ? 5.989 5.090 11.456 1.00 96.69 98 PRO A CA 1
ATOM 723 C C . PRO A 1 98 ? 5.584 5.105 9.977 1.00 96.69 98 PRO A C 1
ATOM 725 O O . PRO A 1 98 ? 5.025 6.107 9.534 1.00 96.69 98 PRO A O 1
ATOM 728 N N . LYS A 1 99 ? 5.826 4.031 9.206 1.00 96.31 99 LYS A N 1
ATOM 729 C CA . LYS A 1 99 ? 5.424 3.979 7.788 1.00 96.31 99 LYS A CA 1
ATOM 730 C C . LYS A 1 99 ? 3.905 3.908 7.661 1.00 96.31 99 LYS A C 1
ATOM 732 O O . LYS A 1 99 ? 3.309 4.723 6.964 1.00 96.31 99 LYS A O 1
ATOM 737 N N . THR A 1 100 ? 3.278 3.006 8.416 1.00 97.81 100 THR A N 1
ATOM 738 C CA . THR A 1 100 ? 1.814 2.899 8.504 1.00 97.81 100 THR A CA 1
ATOM 739 C C . THR A 1 100 ? 1.184 4.230 8.913 1.00 97.81 100 THR A C 1
ATOM 741 O O . THR A 1 100 ? 0.190 4.653 8.327 1.00 97.81 100 THR A O 1
ATOM 744 N N . ARG A 1 101 ? 1.784 4.933 9.886 1.00 97.19 101 ARG A N 1
ATOM 745 C CA . ARG A 1 101 ? 1.291 6.244 10.327 1.00 97.19 101 ARG A CA 1
ATOM 746 C C . ARG A 1 101 ? 1.323 7.284 9.207 1.00 97.19 101 ARG A C 1
ATOM 748 O O . ARG A 1 101 ? 0.347 8.002 9.052 1.00 97.19 101 ARG A O 1
ATOM 755 N N . ARG A 1 102 ? 2.397 7.343 8.413 1.00 96.06 102 ARG A N 1
ATOM 756 C CA . ARG A 1 102 ? 2.490 8.267 7.269 1.00 96.06 102 ARG A CA 1
ATOM 757 C C . ARG A 1 102 ? 1.447 7.974 6.195 1.00 96.06 102 ARG A C 1
ATOM 759 O O . ARG A 1 102 ? 0.783 8.907 5.757 1.00 96.06 102 ARG A O 1
ATOM 766 N N . VAL A 1 103 ? 1.258 6.701 5.836 1.00 96.94 103 VAL A N 1
ATOM 767 C CA . VAL A 1 103 ? 0.200 6.286 4.894 1.00 96.94 103 VAL A CA 1
ATOM 768 C C . VAL A 1 103 ? -1.166 6.741 5.397 1.00 96.94 103 VAL A C 1
ATOM 770 O O . VAL A 1 103 ? -1.922 7.364 4.658 1.00 96.94 103 VAL A O 1
ATOM 773 N N . ARG A 1 104 ? -1.460 6.478 6.675 1.00 97.19 104 ARG A N 1
ATOM 774 C CA . ARG A 1 104 ? -2.711 6.893 7.309 1.00 97.19 104 ARG A CA 1
ATOM 775 C C . ARG A 1 104 ? -2.911 8.403 7.256 1.00 97.19 104 ARG A C 1
ATOM 777 O O . ARG A 1 104 ? -3.969 8.851 6.838 1.00 97.19 104 ARG A O 1
ATOM 784 N N . THR A 1 105 ? -1.896 9.175 7.636 1.00 95.62 105 THR A N 1
ATOM 785 C CA . THR A 1 105 ? -1.959 10.639 7.614 1.00 95.62 105 THR A CA 1
ATOM 786 C C . THR A 1 105 ? -2.205 11.182 6.207 1.00 95.62 105 THR A C 1
ATOM 788 O O . THR A 1 105 ? -3.016 12.089 6.058 1.00 95.62 105 THR A O 1
ATOM 791 N N . PHE A 1 106 ? -1.549 10.630 5.182 1.00 92.56 106 PHE A N 1
ATOM 792 C CA . PHE A 1 106 ? -1.792 11.034 3.795 1.00 92.56 106 PHE A CA 1
ATOM 793 C C . PHE A 1 106 ? -3.217 10.693 3.343 1.00 92.56 106 PHE A C 1
ATOM 795 O O . PHE A 1 106 ? -3.900 11.524 2.757 1.00 92.56 106 PHE A O 1
ATOM 802 N N . TYR A 1 107 ? -3.681 9.478 3.633 1.00 94.56 107 TYR A N 1
ATOM 803 C CA . TYR A 1 107 ? -5.030 9.054 3.273 1.00 94.56 107 TYR A CA 1
ATOM 804 C C . TYR A 1 107 ? -6.095 9.944 3.929 1.00 94.56 107 TYR A C 1
ATOM 806 O O . TYR A 1 107 ? -6.966 10.477 3.249 1.00 94.56 107 TYR A O 1
ATOM 814 N N . GLU A 1 108 ? -5.997 10.142 5.247 1.00 94.81 108 GLU A N 1
ATOM 815 C CA . GLU A 1 108 ? -6.978 10.907 6.023 1.00 94.81 108 GLU A CA 1
ATOM 816 C C . GLU A 1 108 ? -6.997 12.397 5.641 1.00 94.81 108 GLU A C 1
ATOM 818 O O . GLU A 1 108 ? -8.065 13.016 5.657 1.00 94.81 108 GLU A O 1
ATOM 823 N N . SER A 1 109 ? -5.854 12.980 5.254 1.00 92.69 109 SER A N 1
ATOM 824 C CA . SER A 1 109 ? -5.820 14.372 4.789 1.00 92.69 109 SER A CA 1
ATOM 825 C C . SER A 1 109 ? -6.581 14.551 3.477 1.00 92.69 109 SER A C 1
ATOM 827 O O . SER A 1 109 ? -7.317 15.518 3.334 1.00 92.69 109 SER A O 1
ATOM 829 N N . LYS A 1 110 ? -6.491 13.584 2.558 1.00 86.88 110 LYS A N 1
ATOM 830 C CA . LYS A 1 110 ? -7.191 13.620 1.267 1.00 86.88 110 LYS A CA 1
ATOM 831 C C . LYS A 1 110 ? -8.676 13.278 1.355 1.00 86.88 110 LYS A C 1
ATOM 833 O O . LYS A 1 110 ? -9.450 13.770 0.542 1.00 86.88 110 LYS A O 1
ATOM 838 N N . THR A 1 111 ? -9.089 12.465 2.328 1.00 84.19 111 THR A N 1
ATOM 839 C CA . THR A 1 111 ? -10.518 12.198 2.564 1.00 84.19 111 THR A CA 1
ATOM 840 C C . THR A 1 111 ? -11.233 13.335 3.281 1.00 84.19 111 THR A C 1
ATOM 842 O O . THR A 1 111 ? -12.450 13.401 3.217 1.00 84.19 111 THR A O 1
ATOM 845 N N . SER A 1 112 ? -10.506 14.195 4.000 1.00 71.38 112 SER A N 1
ATOM 846 C CA . SER A 1 112 ? -11.108 15.325 4.725 1.00 71.38 112 SER A CA 1
ATOM 847 C C . SER A 1 112 ? -11.533 16.471 3.798 1.00 71.38 112 SER A C 1
ATOM 849 O O . SER A 1 112 ? -12.341 17.305 4.195 1.00 71.38 112 SER A O 1
ATOM 851 N N . ASP A 1 113 ? -10.994 16.498 2.577 1.00 58.06 113 ASP A N 1
ATOM 852 C CA . ASP A 1 113 ? -11.280 17.502 1.548 1.00 58.06 113 ASP A CA 1
ATOM 853 C C . ASP A 1 113 ? -12.470 17.115 0.633 1.00 58.06 113 ASP A C 1
ATOM 855 O O . ASP A 1 113 ? -12.770 17.844 -0.315 1.00 58.06 113 ASP A O 1
ATOM 859 N N . GLN A 1 114 ? -13.129 15.973 0.883 1.00 52.09 114 GLN A N 1
ATOM 860 C CA . GLN A 1 114 ? -14.270 15.440 0.114 1.00 52.09 114 GLN A CA 1
ATOM 861 C C . GLN A 1 114 ? -15.559 15.444 0.939 1.00 52.09 114 GLN A C 1
ATOM 863 O O . GLN A 1 114 ? -16.624 15.707 0.335 1.00 52.09 114 GLN A O 1
#

Secondary structure (DSSP, 8-state):
---------------------TTS--HHHHHHHHHTT--HHHHHHHHHHHHTTTTPP--HHHHHHHHHHHHHHHHHTTT-HHHHHHHHHHSS--TT-HHHHHHHHHHHHHHTT-

Radius of gyration: 19.32 Å; chains: 1; bounding box: 31×36×75 Å